Protein AF-A0A8B8BZE9-F1 (afdb_monomer_lite)

pLDDT: mean 84.7, std 13.02, range [27.94, 98.0]

Radius of gyration: 34.21 Å; chains: 1; bounding box: 79×20×106 Å

Foldseek 3Di:
DDPPPPQDWDKDKDAADPQWAFPVRHRMDIATARPVPRHGPDDDDGGDIAGQAVVAAPPPFGDPHRLAGDDDFQFDDRRSPHGQQLADFADAADQWGWDWDDDPPFTKIKIAGHPQWAFPVRHRIDMWTAGRVNNAIDPGRHDGHTAGAAVVAAPDPWDPPDHQATDEDPPFDDSRSPHD

Sequence (180 aa):
MYQSKVVTKSRCTAHCNSGYEFDNGDSTIQKDCDPMTGQYFDGPAFPKCIPKSSPACQNGETCVAPNVCSCVHGRSGTRCESPSGACKPLAALTNGQVSCGDTYIFYRCTAHCNSGYEFDNGESTIQKDCDPMTGQFFYGPAFPKCIPTCSPACQNGGKCVALNVCSCAPGWSGNHCESH

Organism: Crassostrea virginica (NCBI:txid6565)

Secondary structure (DSSP, 8-state):
---------EEEEEEPPTTEE-TTS-SEEEEEE-TTT--BSSSSSPPPPEE--SSPPGGGPPEEETTEE-PPTTEESTTS-EE--SSPPPPPPTTEEEEEEE-SSSEEEEEEEPTTEE-TTS-SEEEEEE-TTT-PBTT-SSPPPPEE--SSPPPTT-EEEETTEEEPPTT-BSTTS-B-

InterPro domains:
  IPR000742 EGF-like domain [PS00022] (69-80)
  IPR000742 EGF-like domain [PS00022] (166-177)
  IPR000742 EGF-like domain [PS01186] (166-177)
  IPR000742 EGF-like domain [PS50026] (45-81)
  IPR000742 EGF-like domain [PS50026] (147-178)
  IPR000742 EGF-like domain [SM00181] (48-81)
  IPR000742 EGF-like domain [SM00181] (149-178)
  IPR050969 Developmental Signaling Modulators [PTHR14949] (111-179)
  IPR057138 Platelet endothelial aggregation receptor 1-like, EGF domain [PF23301] (145-179)

Structure (mmCIF, N/CA/C/O backbone):
data_AF-A0A8B8BZE9-F1
#
_entry.id   AF-A0A8B8BZE9-F1
#
loop_
_atom_site.group_PDB
_atom_site.id
_atom_site.type_symbol
_atom_site.label_atom_id
_atom_site.label_alt_id
_atom_site.label_comp_id
_atom_site.label_asym_id
_atom_site.label_entity_id
_atom_site.label_seq_id
_atom_site.pdbx_PDB_ins_code
_atom_site.Cartn_x
_atom_site.Cartn_y
_atom_site.Cartn_z
_atom_site.occupancy
_atom_site.B_iso_or_equiv
_atom_site.auth_seq_id
_atom_site.auth_comp_id
_atom_site.auth_asym_id
_atom_site.auth_atom_id
_atom_site.pdbx_PDB_model_num
ATOM 1 N N . MET A 1 1 ? 53.946 8.970 -60.133 1.00 34.44 1 MET A N 1
ATOM 2 C CA . MET A 1 1 ? 52.524 9.373 -60.092 1.00 34.44 1 MET A CA 1
ATOM 3 C C . MET A 1 1 ? 51.840 8.552 -59.012 1.00 34.44 1 MET A C 1
ATOM 5 O O . MET A 1 1 ? 51.960 7.336 -59.030 1.00 34.44 1 MET A O 1
ATOM 9 N N . TYR A 1 2 ? 51.255 9.220 -58.020 1.00 27.94 2 TYR A N 1
ATOM 10 C CA . TYR A 1 2 ? 50.646 8.618 -56.832 1.00 27.94 2 TYR A CA 1
ATOM 11 C C . TYR A 1 2 ? 49.310 7.972 -57.238 1.00 27.94 2 TYR A C 1
ATOM 13 O O . TYR A 1 2 ? 48.421 8.679 -57.706 1.00 27.94 2 TYR A O 1
ATOM 21 N N . GLN A 1 3 ? 49.161 6.648 -57.123 1.00 39.62 3 GLN A N 1
ATOM 22 C CA . GLN A 1 3 ? 47.850 6.013 -57.288 1.00 39.62 3 GLN A CA 1
ATOM 23 C C . GLN A 1 3 ? 47.080 6.158 -55.974 1.00 39.62 3 GLN A C 1
ATOM 25 O O . GLN A 1 3 ? 47.300 5.417 -55.019 1.00 39.62 3 GLN A O 1
ATOM 30 N N . SER A 1 4 ? 46.187 7.142 -55.912 1.00 39.56 4 SER A N 1
ATOM 31 C CA . SER A 1 4 ? 45.183 7.230 -54.858 1.00 39.56 4 SER A CA 1
ATOM 32 C C . SER A 1 4 ? 44.244 6.026 -54.975 1.00 39.56 4 SER A C 1
ATOM 34 O O . SER A 1 4 ? 43.448 5.953 -55.911 1.00 39.56 4 SER A O 1
ATOM 36 N N . LYS A 1 5 ? 44.330 5.071 -54.039 1.00 46.00 5 LYS A N 1
ATOM 37 C CA . LYS A 1 5 ? 43.275 4.070 -53.831 1.00 46.00 5 LYS A CA 1
ATOM 38 C C . LYS A 1 5 ? 41.992 4.840 -53.513 1.00 46.00 5 LYS A C 1
ATOM 40 O O . LYS A 1 5 ? 41.856 5.390 -52.423 1.00 46.00 5 LYS A O 1
ATOM 45 N N . VAL A 1 6 ? 41.074 4.919 -54.472 1.00 54.50 6 VAL A N 1
ATOM 46 C CA . VAL A 1 6 ? 39.706 5.360 -54.203 1.00 54.50 6 VAL A CA 1
ATOM 47 C C . VAL A 1 6 ? 39.105 4.286 -53.305 1.00 54.50 6 VAL A C 1
ATOM 49 O O . VAL A 1 6 ? 38.818 3.184 -53.763 1.00 54.50 6 VAL A O 1
ATOM 52 N N . VAL A 1 7 ? 38.998 4.558 -52.006 1.00 60.91 7 VAL A N 1
ATOM 53 C CA . VAL A 1 7 ? 38.270 3.673 -51.096 1.00 60.91 7 VAL A CA 1
ATOM 54 C C . VAL A 1 7 ? 36.793 3.838 -51.439 1.00 60.91 7 VAL A C 1
ATOM 56 O O . VAL A 1 7 ? 36.165 4.821 -51.053 1.00 60.91 7 VAL A O 1
ATOM 59 N N . THR A 1 8 ? 36.241 2.921 -52.232 1.00 66.81 8 THR A N 1
ATOM 60 C CA . THR A 1 8 ? 34.798 2.855 -52.487 1.00 66.81 8 THR A CA 1
ATOM 61 C C . THR A 1 8 ? 34.101 2.478 -51.187 1.00 66.81 8 THR A C 1
ATOM 63 O O . THR A 1 8 ? 34.141 1.321 -50.781 1.00 66.81 8 THR A O 1
ATOM 66 N N . LYS A 1 9 ? 33.495 3.455 -50.510 1.00 72.12 9 LYS A N 1
ATOM 67 C CA . LYS A 1 9 ? 32.663 3.227 -49.325 1.00 72.12 9 LYS A CA 1
ATOM 68 C C . LYS A 1 9 ? 31.259 2.792 -49.755 1.00 72.12 9 LYS A C 1
ATOM 70 O O . LYS A 1 9 ? 30.709 3.356 -50.699 1.00 72.12 9 LYS A O 1
ATOM 75 N N . SER A 1 10 ? 30.685 1.802 -49.076 1.00 80.56 10 SER A N 1
ATOM 76 C CA . SER A 1 10 ? 29.266 1.440 -49.198 1.00 80.56 10 SER A CA 1
ATOM 77 C C . SER A 1 10 ? 28.496 1.862 -47.953 1.00 80.56 10 SER A C 1
ATOM 79 O O . SER A 1 10 ? 29.087 2.098 -46.903 1.00 80.56 10 SER A O 1
ATOM 81 N N . ARG A 1 11 ? 27.169 1.974 -48.067 1.00 84.00 11 ARG A N 1
ATOM 82 C CA . ARG A 1 11 ? 26.302 2.382 -46.957 1.00 84.00 11 ARG A CA 1
ATOM 83 C C . ARG A 1 11 ? 25.620 1.170 -46.341 1.00 84.00 11 ARG A C 1
ATOM 85 O O . ARG A 1 11 ? 24.693 0.611 -46.924 1.00 84.00 11 ARG A O 1
ATOM 92 N N . CYS A 1 12 ? 26.067 0.793 -45.154 1.00 81.31 12 CYS A N 1
ATOM 93 C CA . CYS A 1 12 ? 25.440 -0.244 -44.353 1.00 81.31 12 CYS A CA 1
ATOM 94 C C . CYS A 1 12 ? 24.324 0.369 -43.509 1.00 81.31 12 CYS A C 1
ATOM 96 O O . CYS A 1 12 ? 24.521 1.397 -42.860 1.00 81.31 12 CYS A O 1
ATOM 98 N N . THR A 1 13 ? 23.157 -0.270 -43.511 1.00 84.94 13 THR A N 1
ATOM 99 C CA . THR A 1 13 ? 21.992 0.172 -42.740 1.00 84.94 13 THR A CA 1
ATOM 100 C C . THR A 1 13 ? 21.632 -0.894 -41.716 1.00 84.94 13 THR A C 1
ATOM 102 O O . THR A 1 13 ? 21.442 -2.053 -42.076 1.00 84.94 13 THR A O 1
ATOM 105 N N . ALA A 1 14 ? 21.536 -0.503 -40.451 1.00 87.31 14 ALA A N 1
ATOM 106 C CA . ALA A 1 14 ? 21.000 -1.337 -39.388 1.00 87.31 14 ALA A CA 1
ATOM 107 C C . ALA A 1 14 ? 19.563 -0.912 -39.091 1.00 87.31 14 ALA A C 1
ATOM 109 O O . ALA A 1 14 ? 19.291 0.280 -38.960 1.00 87.31 14 ALA A O 1
ATOM 110 N N . HIS A 1 15 ? 18.668 -1.889 -38.960 1.00 92.69 15 HIS A N 1
ATOM 111 C CA . HIS A 1 15 ? 17.258 -1.677 -38.650 1.00 92.69 15 HIS A CA 1
ATOM 112 C C . HIS A 1 15 ? 16.893 -2.421 -37.370 1.00 92.69 15 HIS A C 1
ATOM 114 O O . HIS A 1 15 ? 17.197 -3.608 -37.233 1.00 92.69 15 HIS A O 1
ATOM 120 N N . CYS A 1 16 ? 16.211 -1.740 -36.455 1.00 92.94 16 CYS A N 1
ATOM 121 C CA . CYS A 1 16 ? 15.570 -2.396 -35.328 1.00 92.94 16 CYS A CA 1
ATOM 122 C C . CYS A 1 16 ? 14.227 -2.997 -35.749 1.00 92.94 16 CYS A C 1
ATOM 124 O O . CYS A 1 16 ? 13.504 -2.451 -36.585 1.00 92.94 16 CYS A O 1
ATOM 126 N N . ASN A 1 17 ? 13.882 -4.132 -35.140 1.00 93.81 17 ASN A N 1
ATOM 127 C CA . ASN A 1 17 ? 12.575 -4.752 -35.325 1.00 93.81 17 ASN A CA 1
ATOM 128 C C . ASN A 1 17 ? 11.456 -3.848 -34.784 1.00 93.81 17 ASN A C 1
ATOM 130 O O . ASN A 1 17 ? 11.685 -2.980 -33.939 1.00 93.81 17 ASN A O 1
ATOM 134 N N . SER A 1 18 ? 10.223 -4.084 -35.241 1.00 92.12 18 SER A N 1
ATOM 135 C CA . SER A 1 18 ? 9.050 -3.360 -34.737 1.00 92.12 18 SER A CA 1
ATOM 136 C C . SER A 1 18 ? 8.985 -3.413 -33.206 1.00 92.12 18 SER A C 1
ATOM 138 O O . SER A 1 18 ? 9.139 -4.478 -32.610 1.00 92.12 18 SER A O 1
ATOM 140 N N . GLY A 1 19 ? 8.775 -2.256 -32.573 1.00 90.12 19 GLY A N 1
ATOM 141 C CA . GLY A 1 19 ? 8.766 -2.140 -31.111 1.00 90.12 19 GLY A CA 1
ATOM 142 C C . GLY A 1 19 ? 10.139 -1.953 -30.454 1.00 90.12 19 GLY A C 1
ATOM 143 O O . GLY A 1 19 ? 10.214 -1.918 -29.229 1.00 90.12 19 GLY A O 1
ATOM 144 N N . TYR A 1 20 ? 11.203 -1.786 -31.240 1.00 93.50 20 TYR A N 1
ATOM 145 C CA . TYR A 1 20 ? 12.548 -1.486 -30.755 1.00 93.50 20 TYR A CA 1
ATOM 146 C C . TYR A 1 20 ? 13.130 -0.253 -31.459 1.00 93.50 20 TYR A C 1
ATOM 148 O O . TYR A 1 20 ? 12.693 0.116 -32.554 1.00 93.50 20 TYR A O 1
ATOM 156 N N . GLU A 1 21 ? 14.117 0.370 -30.829 1.00 92.94 21 GLU A N 1
ATOM 157 C CA . GLU A 1 21 ? 14.868 1.522 -31.339 1.00 92.94 21 GLU A CA 1
ATOM 158 C C . GLU A 1 21 ? 16.302 1.511 -30.804 1.00 92.94 21 GLU A C 1
ATOM 160 O O . GLU A 1 21 ? 16.630 0.742 -29.903 1.00 92.94 21 GLU A O 1
ATOM 165 N N . PHE A 1 22 ? 17.177 2.319 -31.383 1.00 91.31 22 PHE A N 1
ATOM 166 C CA . PHE A 1 22 ? 18.507 2.569 -30.846 1.00 91.31 22 PHE A CA 1
ATOM 167 C C . PHE A 1 22 ? 18.436 3.589 -29.699 1.00 91.31 22 PHE A C 1
ATOM 169 O O . PHE A 1 22 ? 17.427 4.258 -29.496 1.00 91.31 22 PHE A O 1
ATOM 176 N N . ASP A 1 23 ? 19.520 3.717 -28.940 1.00 87.81 23 ASP A N 1
ATOM 177 C CA . ASP A 1 23 ? 19.649 4.632 -27.796 1.00 87.81 23 ASP A CA 1
ATOM 178 C C . ASP A 1 23 ? 19.405 6.112 -28.137 1.00 87.81 23 ASP A C 1
ATOM 180 O O . ASP A 1 23 ? 19.012 6.896 -27.275 1.00 87.81 23 ASP A O 1
ATOM 184 N N . ASN A 1 24 ? 19.597 6.488 -29.399 1.00 85.06 24 ASN A N 1
ATOM 185 C CA . ASN A 1 24 ? 19.299 7.814 -29.928 1.00 85.06 24 ASN A CA 1
ATOM 186 C C . ASN A 1 24 ? 17.826 8.011 -30.358 1.00 85.06 24 ASN A C 1
ATOM 188 O O . ASN A 1 24 ? 17.486 9.084 -30.852 1.00 85.06 24 ASN A O 1
ATOM 192 N N . GLY A 1 25 ? 16.967 6.999 -30.193 1.00 85.00 25 GLY A N 1
ATOM 193 C CA . GLY A 1 25 ? 15.551 7.011 -30.580 1.00 85.00 25 GLY A CA 1
ATOM 194 C C . GLY A 1 25 ? 15.276 6.630 -32.040 1.00 85.00 25 GLY A C 1
ATOM 195 O O . GLY A 1 25 ? 14.114 6.534 -32.443 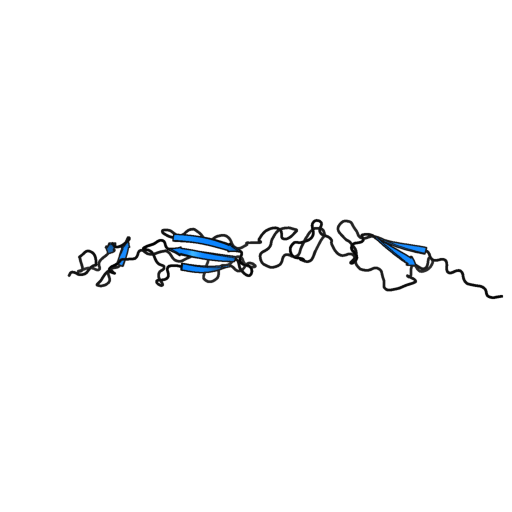1.00 85.00 25 GLY A O 1
ATOM 196 N N . ASP A 1 26 ? 16.306 6.380 -32.853 1.00 90.38 26 ASP A N 1
ATOM 197 C CA . ASP A 1 26 ? 16.113 5.986 -34.247 1.00 90.38 26 ASP A CA 1
ATOM 198 C C . ASP A 1 26 ? 15.743 4.505 -34.363 1.00 90.38 26 ASP A C 1
ATOM 200 O O . ASP A 1 26 ? 16.239 3.642 -33.648 1.00 90.38 26 ASP A O 1
ATOM 204 N N . SER A 1 27 ? 14.917 4.163 -35.350 1.00 89.56 27 SER A N 1
ATOM 205 C CA . SER A 1 27 ? 14.689 2.757 -35.730 1.00 89.56 27 SER A CA 1
ATOM 206 C C . SER A 1 27 ? 15.709 2.248 -36.750 1.00 89.56 27 SER A C 1
ATOM 208 O O . SER A 1 27 ? 15.762 1.052 -37.040 1.00 89.56 27 SER A O 1
ATOM 210 N N . THR A 1 28 ? 16.489 3.159 -37.337 1.00 90.19 28 THR A N 1
ATOM 211 C CA . THR A 1 28 ? 17.417 2.881 -38.429 1.00 90.19 28 THR A CA 1
ATOM 212 C C . THR A 1 28 ? 18.662 3.752 -38.298 1.00 90.19 28 THR A C 1
ATOM 214 O O . THR A 1 28 ? 18.539 4.969 -38.236 1.00 90.19 28 THR A O 1
ATOM 217 N N . ILE A 1 29 ? 19.853 3.149 -38.330 1.00 86.62 29 ILE A N 1
ATOM 218 C CA . ILE A 1 29 ? 21.135 3.875 -38.366 1.00 86.62 29 ILE A CA 1
ATOM 219 C C . ILE A 1 29 ? 21.900 3.462 -39.619 1.00 86.62 29 ILE A C 1
ATOM 221 O O . ILE A 1 29 ? 21.956 2.284 -39.973 1.00 86.62 29 ILE A O 1
ATOM 225 N N . GLN A 1 30 ? 22.518 4.437 -40.284 1.00 88.25 30 GLN A N 1
ATOM 226 C CA . GLN A 1 30 ? 23.365 4.219 -41.455 1.00 88.25 30 GLN A CA 1
ATOM 227 C C . GLN A 1 30 ? 24.818 4.558 -41.140 1.00 88.25 30 GLN A C 1
ATOM 229 O O . GLN A 1 30 ? 25.096 5.570 -40.499 1.00 88.25 30 GLN A O 1
ATOM 234 N N . LYS A 1 31 ? 25.744 3.715 -41.600 1.00 83.38 31 LYS A N 1
ATOM 235 C CA . LYS A 1 31 ? 27.190 3.933 -41.490 1.00 83.38 31 LYS A CA 1
ATOM 236 C C . LYS A 1 31 ? 27.897 3.564 -42.785 1.00 83.38 31 LYS A C 1
ATOM 238 O O . LYS A 1 31 ? 27.445 2.689 -43.526 1.00 83.38 31 LYS A O 1
ATOM 243 N N . ASP A 1 32 ? 29.041 4.196 -43.005 1.00 86.06 32 ASP A N 1
ATOM 244 C CA . ASP A 1 32 ? 29.952 3.808 -44.072 1.00 86.06 32 ASP A CA 1
ATOM 245 C C . ASP A 1 32 ? 30.685 2.515 -43.695 1.00 86.06 32 ASP A C 1
ATOM 247 O O . ASP A 1 32 ? 31.248 2.383 -42.603 1.00 86.06 32 ASP A O 1
ATOM 251 N N . CYS A 1 33 ? 30.700 1.564 -44.620 1.00 80.88 33 CYS A N 1
ATOM 252 C CA . CYS A 1 33 ? 31.320 0.258 -44.454 1.00 80.88 33 CYS A CA 1
ATOM 253 C C . CYS A 1 33 ? 32.068 -0.173 -45.715 1.00 80.88 33 CYS A C 1
ATOM 255 O O . CYS A 1 33 ? 31.751 0.248 -46.835 1.00 80.88 33 CYS A O 1
ATOM 257 N N . ASP A 1 34 ? 33.082 -1.009 -45.515 1.00 81.81 34 ASP A N 1
ATOM 258 C CA . ASP A 1 34 ? 33.869 -1.603 -46.581 1.00 81.81 34 ASP A CA 1
ATOM 259 C C . ASP A 1 34 ? 32.998 -2.594 -47.371 1.00 81.81 34 ASP A C 1
ATOM 261 O O . ASP A 1 34 ? 32.453 -3.531 -46.784 1.00 81.81 34 ASP A O 1
ATOM 265 N N . PRO A 1 35 ? 32.841 -2.412 -48.694 1.00 75.56 35 PRO A N 1
ATOM 266 C CA . PRO A 1 35 ? 31.999 -3.276 -49.518 1.00 75.56 35 PRO A CA 1
ATOM 267 C C . PRO A 1 35 ? 32.491 -4.722 -49.623 1.00 75.56 35 PRO A C 1
ATOM 269 O O . PRO A 1 35 ? 31.695 -5.597 -49.952 1.00 75.56 35 PRO A O 1
ATOM 272 N N . MET A 1 36 ? 33.781 -4.986 -49.398 1.00 78.00 36 MET A N 1
ATOM 273 C CA . MET A 1 36 ? 34.367 -6.323 -49.511 1.00 78.00 36 MET A CA 1
ATOM 274 C C . MET A 1 36 ? 34.333 -7.085 -48.188 1.00 78.00 36 MET A C 1
ATOM 276 O O . MET A 1 36 ? 34.150 -8.300 -48.196 1.00 78.00 36 MET A O 1
ATOM 280 N N . THR A 1 37 ? 34.516 -6.401 -47.057 1.00 77.94 37 THR A N 1
ATOM 281 C CA . THR A 1 37 ? 34.601 -7.057 -45.737 1.00 77.94 37 THR A CA 1
ATOM 282 C C . THR A 1 37 ? 33.369 -6.838 -44.860 1.00 77.94 37 THR A C 1
ATOM 284 O O . THR A 1 37 ? 33.206 -7.533 -43.859 1.00 77.94 37 THR A O 1
ATOM 287 N N . GLY A 1 38 ? 32.513 -5.867 -45.194 1.00 71.00 38 GLY A N 1
ATOM 288 C CA . GLY A 1 38 ? 31.391 -5.434 -44.357 1.00 71.00 38 GLY A CA 1
ATOM 289 C C . GLY A 1 38 ? 31.818 -4.716 -43.072 1.00 71.00 38 GLY A C 1
ATOM 290 O O . GLY A 1 38 ? 30.972 -4.419 -42.229 1.00 71.00 38 GLY A O 1
ATOM 291 N N . GLN A 1 39 ? 33.116 -4.442 -42.893 1.00 75.31 39 GLN A N 1
ATOM 292 C CA . GLN A 1 39 ? 33.640 -3.767 -41.707 1.00 75.31 39 GLN A CA 1
ATOM 293 C C . GLN A 1 39 ? 33.436 -2.253 -41.799 1.00 75.31 39 GLN A C 1
ATOM 295 O O . GLN A 1 39 ? 33.627 -1.646 -42.848 1.00 75.31 39 GLN A O 1
ATOM 300 N N . TYR A 1 40 ? 33.047 -1.630 -40.689 1.00 76.56 40 TYR A N 1
ATOM 301 C CA . TYR A 1 40 ? 32.795 -0.189 -40.625 1.00 76.56 40 TYR A CA 1
ATOM 302 C C . TYR A 1 40 ? 34.100 0.605 -40.638 1.00 76.56 40 TYR A C 1
ATOM 304 O O . TYR A 1 40 ? 35.081 0.197 -40.017 1.00 76.56 40 TYR A O 1
ATOM 312 N N . PHE A 1 41 ? 34.098 1.746 -41.329 1.00 68.94 41 PHE A N 1
ATOM 313 C CA . PHE A 1 41 ? 35.293 2.585 -41.448 1.00 68.94 41 PHE A CA 1
ATOM 314 C C . PHE A 1 41 ? 35.523 3.507 -40.243 1.00 68.94 41 PHE A C 1
ATOM 316 O O . PHE A 1 41 ? 36.671 3.834 -39.965 1.00 68.94 41 PHE A O 1
ATOM 323 N N . ASP A 1 42 ? 34.462 3.901 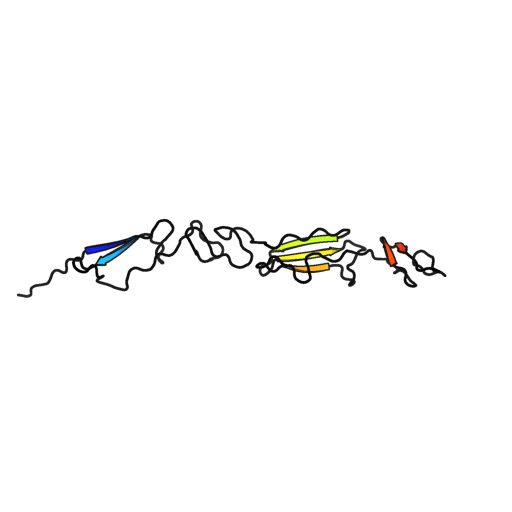-39.529 1.00 67.62 42 ASP A N 1
ATOM 324 C CA . ASP A 1 42 ? 34.530 4.836 -38.401 1.00 67.62 42 ASP A CA 1
ATOM 325 C C . ASP A 1 42 ? 33.689 4.365 -37.199 1.00 67.62 42 ASP A C 1
ATOM 327 O O . ASP A 1 42 ? 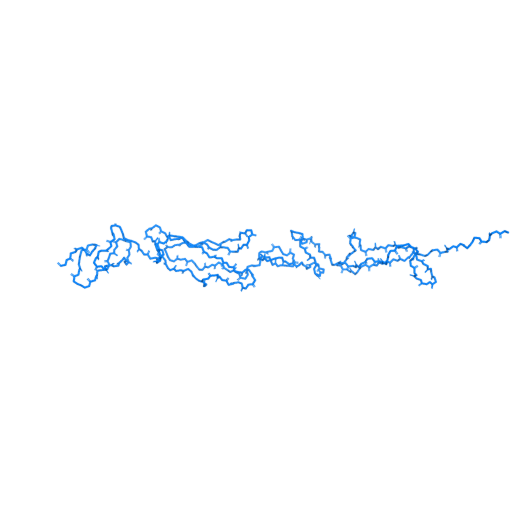32.484 4.110 -37.305 1.00 67.62 42 ASP A O 1
ATOM 331 N N . GLY A 1 43 ? 34.329 4.323 -36.026 1.00 65.12 43 GLY A N 1
ATOM 332 C CA . GLY A 1 43 ? 33.675 4.175 -34.723 1.00 65.12 43 GLY A CA 1
ATOM 333 C C . GLY A 1 43 ? 33.289 2.745 -34.302 1.00 65.12 43 GLY A C 1
ATOM 334 O O . GLY A 1 43 ? 33.618 1.766 -34.972 1.00 65.12 43 GLY A O 1
ATOM 335 N N . PRO A 1 44 ? 32.609 2.602 -33.146 1.00 71.19 44 PRO A N 1
ATOM 336 C CA . PRO A 1 44 ? 32.182 1.305 -32.622 1.00 71.19 44 PRO A CA 1
ATOM 337 C C . PRO A 1 44 ? 31.106 0.655 -33.508 1.00 71.19 44 PRO A C 1
ATOM 339 O O . PRO A 1 44 ? 30.468 1.317 -34.334 1.00 71.19 44 PRO A O 1
ATOM 342 N N . ALA A 1 45 ? 30.871 -0.647 -33.306 1.00 75.12 45 ALA A N 1
ATOM 343 C CA . ALA A 1 45 ? 29.773 -1.384 -33.940 1.00 75.12 45 ALA A CA 1
ATOM 344 C C . ALA A 1 45 ? 28.410 -0.681 -33.741 1.00 75.12 45 ALA A C 1
ATOM 346 O O . ALA A 1 45 ? 28.276 0.214 -32.902 1.00 75.12 45 ALA A O 1
ATOM 347 N N . PHE A 1 46 ? 27.392 -1.051 -34.527 1.00 76.69 46 PHE A N 1
ATOM 348 C CA . PHE A 1 46 ? 26.044 -0.513 -34.317 1.00 76.69 46 PHE A CA 1
ATOM 349 C C . PHE A 1 46 ? 25.589 -0.738 -32.860 1.00 76.69 46 PHE A C 1
ATOM 351 O O . PHE A 1 46 ? 25.807 -1.833 -32.328 1.00 76.69 46 PHE A O 1
ATOM 358 N N . PRO A 1 47 ? 24.989 0.279 -32.209 1.00 85.06 47 PRO A N 1
ATOM 359 C CA . PRO A 1 47 ? 24.446 0.128 -30.867 1.00 85.06 47 PRO A CA 1
ATOM 360 C C . PRO A 1 47 ? 23.345 -0.937 -30.849 1.00 85.06 47 PRO A C 1
ATOM 362 O O . PRO A 1 47 ? 22.793 -1.318 -31.881 1.00 85.06 47 PRO A O 1
ATOM 365 N N . LYS A 1 48 ? 23.043 -1.467 -29.664 1.00 89.56 48 LYS A N 1
ATOM 366 C CA . LYS A 1 48 ? 21.992 -2.478 -29.523 1.00 89.56 48 LYS A CA 1
ATOM 367 C C . LYS A 1 48 ? 20.618 -1.823 -29.642 1.00 89.56 48 LYS A C 1
ATOM 369 O O . LYS A 1 48 ? 20.416 -0.723 -29.142 1.00 89.56 48 LYS A O 1
ATOM 374 N N . CYS A 1 49 ? 19.674 -2.544 -30.237 1.00 92.88 49 CYS A N 1
ATOM 375 C CA . CYS A 1 49 ? 18.268 -2.169 -30.183 1.00 92.88 49 CYS A CA 1
ATOM 376 C C . CYS A 1 49 ? 17.725 -2.390 -28.764 1.00 92.88 49 CYS A C 1
ATOM 378 O O . CYS A 1 49 ? 17.863 -3.483 -28.207 1.00 92.88 49 CYS A O 1
ATOM 380 N N . ILE A 1 50 ? 17.088 -1.369 -28.204 1.00 91.94 50 ILE A N 1
ATOM 381 C CA . ILE A 1 50 ? 16.374 -1.392 -26.930 1.00 91.94 50 ILE A CA 1
ATOM 382 C C . ILE A 1 50 ? 14.859 -1.387 -27.180 1.00 91.94 50 ILE A C 1
ATOM 384 O O . ILE A 1 50 ? 14.402 -0.865 -28.200 1.00 91.94 50 ILE A O 1
ATOM 388 N N . PRO A 1 51 ? 14.059 -2.029 -26.315 1.00 92.88 51 PRO A N 1
ATOM 389 C CA . PRO A 1 51 ? 12.607 -2.015 -26.448 1.00 92.88 51 PRO A CA 1
ATOM 390 C C . PRO A 1 51 ? 12.060 -0.603 -26.235 1.00 92.88 51 PRO A C 1
ATOM 392 O O . PRO A 1 51 ? 12.498 0.102 -25.327 1.00 92.88 51 PRO A O 1
ATOM 395 N N . LYS A 1 52 ? 11.063 -0.223 -27.036 1.00 91.00 52 LYS A N 1
ATOM 396 C CA . LYS A 1 52 ? 10.371 1.063 -26.915 1.00 91.00 52 LYS A CA 1
ATOM 397 C C . LYS A 1 52 ? 8.949 0.879 -26.408 1.00 91.00 52 LYS A C 1
ATOM 399 O O . LYS A 1 52 ? 8.278 -0.102 -26.741 1.00 91.00 52 LYS A O 1
ATOM 404 N N . SER A 1 53 ? 8.466 1.860 -25.656 1.00 88.12 53 SER A N 1
ATOM 405 C CA . SER A 1 53 ? 7.065 1.953 -25.250 1.00 88.12 53 SER A CA 1
ATOM 406 C C . SER A 1 53 ? 6.466 3.241 -25.790 1.00 88.12 53 SER A C 1
ATOM 408 O O . SER A 1 53 ? 7.008 4.324 -25.572 1.00 88.12 53 SER A O 1
ATOM 410 N N . SER A 1 54 ? 5.338 3.132 -26.492 1.00 86.81 54 SER A N 1
ATOM 411 C CA . SER A 1 54 ? 4.572 4.286 -26.957 1.00 86.81 54 SER A CA 1
ATOM 412 C C . SER A 1 54 ? 3.116 4.139 -26.521 1.00 86.81 54 SER A C 1
ATOM 414 O O . SER A 1 54 ? 2.406 3.290 -27.065 1.00 86.81 54 SER A O 1
ATOM 416 N N . PRO A 1 55 ? 2.636 4.944 -25.552 1.00 87.31 55 PRO A N 1
ATOM 417 C CA . PRO A 1 55 ? 3.337 5.986 -24.777 1.00 87.31 55 PRO A CA 1
ATOM 418 C C . PRO A 1 55 ? 4.479 5.477 -23.882 1.00 87.31 55 PRO A C 1
ATOM 420 O O . PRO A 1 55 ? 4.496 4.303 -23.511 1.00 87.31 55 PRO A O 1
ATOM 423 N N . ALA A 1 56 ? 5.404 6.371 -23.513 1.00 86.44 56 ALA A N 1
ATOM 424 C CA . ALA A 1 56 ? 6.527 6.054 -22.628 1.00 86.44 56 ALA A CA 1
ATOM 425 C C . ALA A 1 56 ? 6.056 5.508 -21.266 1.00 86.44 56 ALA A C 1
ATOM 427 O O . ALA A 1 56 ? 4.961 5.838 -20.801 1.00 86.44 56 ALA A O 1
ATOM 428 N N . CYS A 1 57 ? 6.898 4.689 -20.629 1.00 84.88 57 CYS A N 1
ATOM 429 C CA . CYS A 1 57 ? 6.655 4.201 -19.274 1.00 84.88 57 CYS A CA 1
ATOM 430 C C . CYS A 1 57 ? 6.485 5.371 -18.301 1.00 84.88 57 CYS A C 1
ATOM 432 O O . CYS A 1 57 ? 7.188 6.383 -18.395 1.00 84.88 57 CYS A O 1
ATOM 434 N N . GLN A 1 58 ? 5.555 5.245 -17.356 1.00 84.12 58 GLN A N 1
ATOM 435 C CA . GLN A 1 58 ? 5.349 6.302 -16.374 1.00 84.12 58 GLN A CA 1
ATOM 436 C C . GLN A 1 58 ? 6.572 6.451 -15.460 1.00 84.12 58 GLN A C 1
ATOM 438 O O . GLN A 1 58 ? 7.242 5.480 -15.126 1.00 84.12 58 GLN A O 1
ATOM 443 N N . ASN A 1 59 ? 6.846 7.685 -15.025 1.00 71.19 59 ASN A N 1
ATOM 444 C CA . ASN A 1 59 ? 7.890 8.006 -14.041 1.00 71.19 59 ASN A CA 1
ATOM 445 C C . ASN A 1 59 ? 9.317 7.561 -14.424 1.00 71.19 59 ASN A C 1
ATOM 447 O O . ASN A 1 59 ? 10.164 7.409 -13.549 1.00 71.19 59 ASN A O 1
ATOM 451 N N . GLY A 1 60 ? 9.593 7.387 -15.722 1.00 72.75 60 GLY A N 1
ATOM 452 C CA . GLY A 1 60 ? 10.936 7.070 -16.221 1.00 72.75 60 GLY A CA 1
ATOM 453 C C . GLY A 1 60 ? 11.361 5.612 -16.028 1.00 72.75 60 GLY A C 1
ATOM 454 O O . GLY A 1 60 ? 12.555 5.328 -16.010 1.00 72.75 60 GLY A O 1
ATOM 455 N N . GLU A 1 61 ? 10.409 4.693 -15.862 1.00 84.00 61 GLU A N 1
ATOM 456 C CA . GLU A 1 61 ? 10.687 3.259 -15.735 1.00 84.00 61 GLU A CA 1
ATOM 457 C C . GLU A 1 61 ? 11.231 2.631 -17.032 1.00 84.00 61 GLU A C 1
ATOM 459 O O . GLU A 1 61 ? 10.993 3.105 -18.145 1.00 84.00 61 GLU A O 1
ATOM 464 N N . THR A 1 62 ? 11.963 1.525 -16.886 1.00 86.69 62 THR A N 1
ATOM 465 C CA . THR A 1 62 ? 12.669 0.875 -17.998 1.00 86.69 62 THR A CA 1
ATOM 466 C C . THR A 1 62 ? 11.751 -0.050 -18.794 1.00 86.69 62 THR A C 1
ATOM 468 O O . THR A 1 62 ? 11.050 -0.887 -18.224 1.00 86.69 62 THR A O 1
ATOM 471 N N . CYS A 1 63 ? 11.810 0.029 -20.125 1.00 90.06 63 CYS A N 1
ATOM 472 C CA . CYS A 1 63 ? 11.171 -0.948 -21.006 1.00 90.06 63 CYS A CA 1
ATOM 473 C C . CYS A 1 63 ? 11.920 -2.289 -20.942 1.00 90.06 63 CYS A C 1
ATOM 475 O O . CYS A 1 63 ? 13.129 -2.341 -21.161 1.00 90.06 63 CYS A O 1
ATOM 477 N N . VAL A 1 64 ? 11.204 -3.383 -20.684 1.00 90.94 64 VAL A N 1
ATOM 478 C CA . VAL A 1 64 ? 11.761 -4.752 -20.705 1.00 90.94 64 VAL A CA 1
ATOM 479 C C . VAL A 1 64 ? 11.364 -5.517 -21.962 1.00 90.94 64 VAL A C 1
ATOM 481 O O . VAL A 1 64 ? 12.074 -6.428 -22.385 1.00 90.94 64 VAL A O 1
ATOM 484 N N . ALA A 1 65 ? 10.264 -5.112 -22.595 1.00 89.56 65 ALA A N 1
ATOM 485 C CA . ALA A 1 65 ? 9.839 -5.566 -23.913 1.00 89.56 65 ALA A CA 1
ATOM 486 C C . ALA A 1 65 ? 9.049 -4.440 -24.615 1.00 89.56 65 ALA A C 1
ATOM 488 O O . ALA A 1 65 ? 8.718 -3.438 -23.972 1.00 89.56 65 ALA A O 1
ATOM 489 N N . PRO A 1 66 ? 8.752 -4.551 -25.922 1.00 90.75 66 PRO A N 1
ATOM 490 C CA . PRO A 1 66 ? 7.956 -3.553 -26.628 1.00 90.75 66 PRO A CA 1
ATOM 491 C C . PRO A 1 66 ? 6.621 -3.277 -25.932 1.00 90.75 66 PRO A C 1
ATOM 493 O O . PRO A 1 66 ? 5.828 -4.196 -25.736 1.00 90.75 66 PRO A O 1
ATOM 496 N N . ASN A 1 67 ? 6.373 -2.015 -25.575 1.00 89.19 67 ASN A N 1
ATOM 497 C CA . ASN A 1 67 ? 5.211 -1.571 -24.789 1.00 89.19 67 ASN A CA 1
ATOM 498 C C . ASN A 1 67 ? 5.030 -2.269 -23.424 1.00 89.19 67 ASN A C 1
ATOM 500 O O . ASN A 1 67 ? 3.924 -2.259 -22.886 1.00 89.19 67 ASN A O 1
ATOM 504 N N . VAL A 1 68 ? 6.086 -2.874 -22.867 1.00 88.62 68 VAL A N 1
ATOM 505 C CA . VAL A 1 68 ? 6.073 -3.507 -21.542 1.00 88.62 68 VAL A CA 1
ATOM 506 C C . VAL A 1 68 ? 7.158 -2.891 -20.668 1.00 88.62 68 VAL A C 1
ATOM 508 O O . VAL A 1 68 ? 8.356 -3.027 -20.934 1.00 88.62 68 VAL A O 1
ATOM 511 N N . CYS A 1 69 ? 6.722 -2.239 -19.601 1.00 88.75 69 CYS A N 1
ATOM 512 C CA . CYS A 1 69 ? 7.561 -1.548 -18.634 1.00 88.75 69 CYS A CA 1
ATOM 513 C C . CYS A 1 69 ? 7.844 -2.427 -17.410 1.00 88.75 69 CYS A C 1
ATOM 515 O O . CYS A 1 69 ? 7.001 -3.214 -16.978 1.00 88.75 69 CYS A O 1
ATOM 517 N N . SER A 1 70 ? 9.036 -2.283 -16.837 1.00 86.25 70 SER A N 1
ATOM 518 C CA . SER A 1 70 ? 9.361 -2.831 -15.522 1.00 86.25 70 SER A CA 1
ATOM 519 C C . SER A 1 70 ? 8.858 -1.879 -14.445 1.00 86.25 70 SER A C 1
ATOM 521 O O . SER A 1 70 ? 9.528 -0.897 -14.129 1.00 86.25 70 SER A O 1
ATOM 523 N N . CYS A 1 71 ? 7.705 -2.193 -13.865 1.00 78.88 71 CYS A N 1
ATOM 524 C CA . CYS A 1 71 ? 7.110 -1.373 -12.817 1.00 78.88 71 CYS A CA 1
ATOM 525 C C . CYS A 1 71 ? 7.925 -1.432 -11.525 1.00 78.88 71 CYS A C 1
ATOM 527 O O . CYS A 1 71 ? 8.276 -2.522 -11.061 1.00 78.88 71 CYS A O 1
ATOM 529 N N . VAL A 1 72 ? 8.183 -0.278 -10.906 1.00 72.25 72 VAL A N 1
ATOM 530 C CA . VAL A 1 72 ? 8.665 -0.253 -9.517 1.00 72.25 72 VAL A CA 1
ATOM 531 C C . VAL A 1 72 ? 7.522 -0.612 -8.557 1.00 72.25 72 VAL A C 1
ATOM 533 O O . VAL A 1 72 ? 6.347 -0.608 -8.934 1.00 72.25 72 VAL A O 1
ATOM 536 N N . HIS A 1 73 ? 7.862 -0.957 -7.312 1.00 68.62 73 HIS A N 1
ATOM 537 C CA . HIS A 1 73 ? 6.903 -1.422 -6.305 1.00 68.62 73 HIS A CA 1
ATOM 538 C C . HIS A 1 73 ? 5.647 -0.543 -6.228 1.00 68.62 73 HIS A C 1
ATOM 540 O O . HIS A 1 73 ? 5.740 0.681 -6.144 1.00 68.62 73 HIS A O 1
ATOM 546 N N . GLY A 1 74 ? 4.476 -1.185 -6.236 1.00 61.28 74 GLY A N 1
ATOM 547 C CA . GLY A 1 74 ? 3.186 -0.508 -6.136 1.00 61.28 74 GLY A CA 1
ATOM 548 C C . GLY A 1 74 ? 2.597 -0.025 -7.463 1.00 61.28 74 GLY A C 1
ATOM 549 O O . GLY A 1 74 ? 1.554 0.618 -7.425 1.00 61.28 74 GLY A O 1
ATOM 550 N N . ARG A 1 75 ? 3.175 -0.347 -8.637 1.00 72.88 75 ARG A N 1
ATOM 551 C CA . ARG A 1 75 ? 2.511 -0.179 -9.953 1.00 72.88 75 ARG A CA 1
ATOM 552 C C . ARG A 1 75 ? 2.305 -1.463 -10.771 1.00 72.88 75 ARG A C 1
ATOM 554 O O . ARG A 1 75 ? 3.091 -2.405 -10.697 1.00 72.88 75 ARG A O 1
ATOM 561 N N . SER A 1 76 ? 1.206 -1.510 -11.521 1.00 72.19 76 SER A N 1
ATOM 562 C CA . SER A 1 76 ? 0.741 -2.582 -12.406 1.00 72.19 76 SER A CA 1
ATOM 563 C C . SER A 1 76 ? 0.327 -2.027 -13.761 1.00 72.19 76 SER A C 1
ATOM 565 O O . SER A 1 76 ? 0.082 -0.831 -13.920 1.00 72.19 76 SER A O 1
ATOM 567 N N . GLY A 1 77 ? 0.135 -2.940 -14.706 1.00 74.19 77 GLY A N 1
ATOM 568 C CA . GLY A 1 77 ? -0.203 -2.630 -16.087 1.00 74.19 77 GLY A CA 1
ATOM 569 C C . GLY A 1 77 ? 1.028 -2.665 -16.982 1.00 74.19 77 GLY A C 1
ATOM 570 O O . GLY A 1 77 ? 2.165 -2.639 -16.517 1.00 74.19 77 GLY A O 1
ATOM 571 N N . THR A 1 78 ? 0.803 -2.753 -18.290 1.00 78.19 78 THR A N 1
ATOM 572 C CA . THR A 1 78 ? 1.875 -2.851 -19.292 1.00 78.19 78 THR A CA 1
ATOM 573 C C . THR A 1 78 ? 2.764 -1.612 -19.327 1.00 78.19 78 THR A C 1
ATOM 575 O O . THR A 1 78 ? 3.908 -1.692 -19.759 1.00 78.19 78 THR A O 1
ATOM 578 N N . ARG A 1 79 ? 2.260 -0.471 -18.849 1.00 82.25 79 ARG A N 1
ATOM 579 C CA . ARG A 1 79 ? 2.991 0.797 -18.751 1.00 82.25 79 ARG A CA 1
ATOM 580 C C . ARG A 1 79 ? 3.000 1.353 -17.333 1.00 82.25 79 ARG A C 1
ATOM 582 O O . ARG A 1 79 ? 3.247 2.546 -17.148 1.00 82.25 79 ARG A O 1
ATOM 589 N N . CYS A 1 80 ? 2.704 0.495 -16.357 1.00 76.06 80 CYS A N 1
ATOM 590 C CA . CYS A 1 80 ? 2.684 0.842 -14.943 1.00 76.06 80 CYS A CA 1
ATOM 591 C C . CYS A 1 80 ? 1.707 1.994 -14.657 1.00 76.06 80 CYS A C 1
ATOM 593 O O . CYS A 1 80 ? 1.924 2.836 -13.792 1.00 76.06 80 CYS A O 1
ATOM 595 N N . GLU A 1 81 ? 0.620 2.037 -15.430 1.00 77.00 81 GLU A N 1
ATOM 596 C CA . GLU A 1 81 ? -0.398 3.084 -15.370 1.00 77.00 81 GLU A CA 1
ATOM 597 C C . GLU A 1 81 ? -1.365 2.929 -14.193 1.00 77.00 81 GLU A C 1
ATOM 599 O O . GLU A 1 81 ? -2.127 3.848 -13.901 1.00 77.00 81 GLU A O 1
ATOM 604 N N . SER A 1 82 ? -1.361 1.765 -13.545 1.00 68.69 82 SER A N 1
ATOM 605 C CA . SER A 1 82 ? -2.228 1.443 -12.413 1.00 68.69 82 SER A CA 1
ATOM 606 C C . SER A 1 82 ? -1.392 1.226 -11.157 1.00 68.69 82 SER A C 1
ATOM 608 O O . SER A 1 82 ? -0.274 0.734 -11.261 1.00 68.69 82 SER A O 1
ATOM 610 N N . PRO A 1 83 ? -1.907 1.497 -9.954 1.00 64.06 83 PRO A N 1
ATOM 611 C CA . PRO A 1 83 ? -1.314 0.964 -8.734 1.00 64.06 83 PRO A CA 1
ATOM 612 C C . PRO A 1 83 ? -1.388 -0.577 -8.743 1.00 64.06 83 PRO A C 1
ATOM 614 O O . PRO A 1 83 ? -2.468 -1.140 -8.934 1.00 64.06 83 PRO A O 1
ATOM 617 N N . SER A 1 84 ? -0.271 -1.297 -8.572 1.00 61.34 84 SER A N 1
ATOM 618 C CA . SER A 1 84 ? -0.298 -2.752 -8.321 1.00 61.34 84 SER A CA 1
ATOM 619 C C . SER A 1 84 ? -0.587 -3.000 -6.856 1.00 61.34 84 SER A C 1
ATOM 621 O O . SER A 1 84 ? 0.291 -3.292 -6.053 1.00 61.34 84 SER A O 1
ATOM 623 N N . GLY A 1 85 ? -1.854 -2.903 -6.484 1.00 61.41 85 GLY A N 1
ATOM 624 C CA . GLY A 1 85 ? -2.286 -3.383 -5.184 1.00 61.41 85 GLY A CA 1
ATOM 625 C C . GLY A 1 85 ? -2.558 -4.883 -5.228 1.00 61.41 85 GLY A C 1
ATOM 626 O O . GLY A 1 85 ? -3.699 -5.281 -5.440 1.00 61.41 85 GLY A O 1
ATOM 627 N N . ALA A 1 86 ? -1.566 -5.737 -4.944 1.00 65.56 86 ALA A N 1
ATOM 628 C CA . ALA A 1 86 ? -1.890 -7.011 -4.280 1.00 65.56 86 ALA A CA 1
ATOM 629 C C . ALA A 1 86 ? -2.640 -6.731 -2.953 1.00 65.56 86 ALA A C 1
ATOM 631 O O . ALA A 1 86 ? -3.495 -7.503 -2.517 1.00 65.56 86 ALA A O 1
ATOM 632 N N . CYS A 1 87 ? -2.368 -5.562 -2.368 1.00 77.12 87 CYS A N 1
ATOM 633 C CA . CYS A 1 87 ? -3.093 -4.948 -1.271 1.00 77.12 87 CYS A CA 1
ATOM 634 C C . CYS A 1 87 ? -4.508 -4.526 -1.688 1.00 77.12 87 CYS A C 1
ATOM 636 O O . CYS A 1 87 ? -4.694 -3.675 -2.558 1.00 77.12 87 CYS A O 1
ATOM 638 N N . LYS A 1 88 ? -5.512 -5.101 -1.024 1.00 82.25 88 LYS A N 1
ATOM 639 C CA . LYS A 1 88 ? -6.917 -4.691 -1.139 1.00 82.25 88 LYS A CA 1
ATOM 640 C C . LYS A 1 88 ? -7.325 -3.889 0.101 1.00 82.25 88 LYS A C 1
ATOM 642 O O . LYS A 1 88 ? -6.788 -4.163 1.177 1.00 82.25 88 LYS A O 1
ATOM 647 N N . PRO A 1 89 ? -8.283 -2.949 -0.014 1.00 84.81 89 PRO A N 1
ATOM 648 C CA . PRO A 1 89 ? -8.835 -2.264 1.147 1.00 84.81 89 PRO A CA 1
ATOM 649 C C . PRO A 1 89 ? -9.321 -3.266 2.198 1.00 84.81 89 PRO A C 1
ATOM 651 O O . PRO A 1 89 ? -10.007 -4.238 1.866 1.00 84.81 89 PRO A O 1
ATOM 654 N N . LEU A 1 90 ? -8.955 -3.035 3.460 1.00 87.94 90 LEU A N 1
ATOM 655 C CA . LEU A 1 90 ? -9.426 -3.866 4.564 1.00 87.94 90 LEU A CA 1
ATOM 656 C C . LEU A 1 90 ? -10.924 -3.651 4.800 1.00 87.94 90 LEU A C 1
ATOM 658 O O . LEU A 1 90 ? -11.472 -2.590 4.502 1.00 87.94 90 LEU A O 1
ATOM 662 N N . ALA A 1 91 ? -11.584 -4.680 5.333 1.00 91.19 91 ALA A N 1
ATOM 663 C CA . ALA A 1 91 ? -13.015 -4.643 5.602 1.00 91.19 91 ALA A CA 1
ATOM 664 C C . ALA A 1 91 ? -13.385 -3.479 6.536 1.00 91.19 91 ALA A C 1
ATOM 666 O O . ALA A 1 91 ? -12.642 -3.146 7.462 1.00 91.19 91 ALA A O 1
ATOM 667 N N . ALA A 1 92 ? -14.560 -2.895 6.300 1.00 90.75 92 ALA A N 1
ATOM 668 C CA . ALA A 1 92 ? -15.101 -1.851 7.156 1.00 90.75 92 ALA A CA 1
ATOM 669 C C . ALA A 1 92 ? -15.305 -2.359 8.593 1.00 90.75 92 ALA A C 1
ATOM 671 O O . ALA A 1 92 ? -15.619 -3.528 8.828 1.00 90.75 92 ALA A O 1
ATOM 672 N N . LEU A 1 93 ? -15.149 -1.449 9.550 1.00 92.69 93 LEU A N 1
ATOM 673 C CA . LEU A 1 93 ? -15.351 -1.720 10.966 1.00 92.69 93 LEU A CA 1
ATOM 674 C C . LEU A 1 93 ? -16.799 -1.448 11.367 1.00 92.69 93 LEU A C 1
ATOM 676 O O . LEU A 1 93 ? -17.390 -0.441 10.983 1.00 92.69 93 LEU A O 1
ATOM 680 N N . THR A 1 94 ? -17.359 -2.306 12.214 1.00 94.50 94 THR A N 1
ATOM 681 C CA . THR A 1 94 ? -18.576 -1.955 12.951 1.00 94.50 94 THR A CA 1
ATOM 682 C C . THR A 1 94 ? -18.238 -0.849 13.948 1.00 94.50 94 THR A C 1
ATOM 684 O O . THR A 1 94 ? -17.270 -0.982 14.695 1.00 94.50 94 THR A O 1
ATOM 687 N N . ASN A 1 95 ? -19.037 0.221 13.978 1.00 96.00 95 ASN A N 1
ATOM 688 C CA . ASN A 1 95 ? -18.795 1.407 14.812 1.00 96.00 95 ASN A CA 1
ATOM 689 C C . ASN A 1 95 ? -17.437 2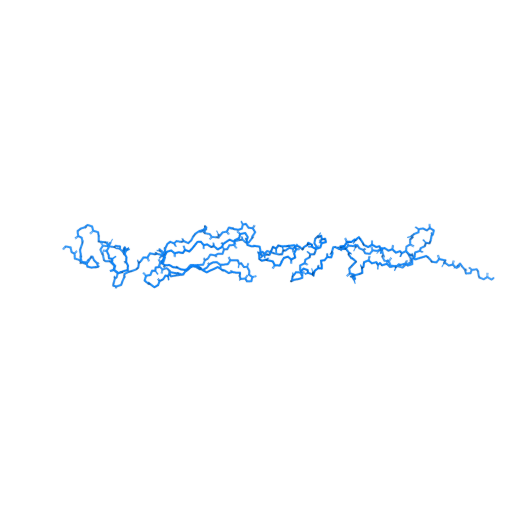.076 14.551 1.00 96.00 95 ASN A C 1
ATOM 691 O O . ASN A 1 95 ? -16.832 2.642 15.458 1.00 96.00 95 ASN A O 1
ATOM 695 N N . GLY A 1 96 ? -16.968 2.025 13.307 1.00 95.56 96 GLY A N 1
ATOM 696 C CA . GLY A 1 96 ? -15.766 2.714 12.867 1.00 95.56 96 GLY A CA 1
ATOM 697 C C . GLY A 1 96 ? -15.734 2.873 11.354 1.00 95.56 96 GLY A C 1
ATOM 698 O O . GLY A 1 96 ? -16.670 2.507 10.643 1.00 95.56 96 GLY A O 1
ATOM 699 N N . GLN A 1 97 ? -14.635 3.423 10.860 1.00 96.50 97 GLN A N 1
ATOM 700 C CA . GLN A 1 97 ? -14.374 3.621 9.441 1.00 96.50 97 GLN A CA 1
ATOM 701 C C . GLN A 1 97 ? -12.952 3.182 9.115 1.00 96.50 97 GLN A C 1
ATOM 703 O O . GLN A 1 97 ? -12.046 3.305 9.937 1.00 96.50 97 GLN A O 1
ATOM 708 N N . VAL A 1 98 ? -12.761 2.667 7.903 1.00 95.06 98 VAL A N 1
ATOM 709 C CA . VAL A 1 98 ? -11.446 2.305 7.372 1.00 95.06 98 VAL A CA 1
ATOM 710 C C . VAL A 1 98 ? -11.223 3.102 6.097 1.00 95.06 98 VAL A C 1
ATOM 712 O O . VAL A 1 98 ? -12.048 3.061 5.187 1.00 95.06 98 VAL A O 1
ATOM 715 N N . SER A 1 99 ? -10.107 3.819 6.038 1.00 92.69 99 SER A N 1
ATOM 716 C CA . SER A 1 99 ? -9.653 4.553 4.861 1.00 92.69 99 SER A CA 1
ATOM 717 C C . SER A 1 99 ? -8.299 4.009 4.431 1.00 92.69 99 SER A C 1
ATOM 719 O O . SER A 1 99 ? -7.373 3.960 5.237 1.00 92.69 99 SER A O 1
ATOM 721 N N . CYS A 1 100 ? -8.182 3.582 3.178 1.00 88.00 100 CYS A N 1
ATOM 722 C CA . CYS A 1 100 ? -6.946 3.050 2.618 1.00 88.00 100 CYS A CA 1
ATOM 723 C C . CYS A 1 100 ? -6.503 3.904 1.435 1.00 88.00 100 CYS A C 1
ATOM 725 O O . CYS A 1 100 ? -7.335 4.292 0.614 1.00 88.00 100 CYS A O 1
ATOM 727 N N . GLY A 1 101 ? -5.204 4.167 1.331 1.00 79.88 101 GLY A N 1
ATOM 728 C CA . GLY A 1 101 ? -4.651 4.958 0.242 1.00 79.88 101 GLY A CA 1
ATOM 729 C C . GLY A 1 101 ? -3.184 4.665 -0.028 1.00 79.88 101 GLY A C 1
ATOM 730 O O . GLY A 1 101 ? -2.430 4.241 0.854 1.00 79.88 101 GLY A O 1
ATOM 731 N N . ASP A 1 102 ? -2.797 4.929 -1.272 1.00 68.44 102 ASP A N 1
ATOM 732 C CA . ASP A 1 102 ? -1.407 4.925 -1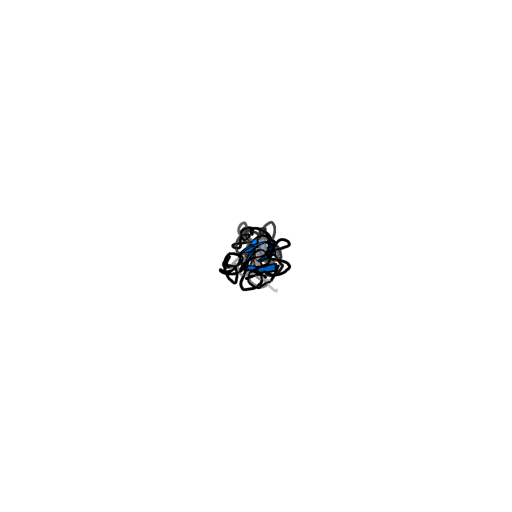.700 1.00 68.44 102 ASP A CA 1
ATOM 733 C C . ASP A 1 102 ? -0.698 6.140 -1.098 1.00 68.44 102 ASP A C 1
ATOM 735 O O . ASP A 1 102 ? -1.086 7.290 -1.319 1.00 68.44 102 ASP A O 1
ATOM 739 N N . THR A 1 103 ? 0.355 5.895 -0.327 1.00 62.69 103 THR A N 1
ATOM 740 C CA . THR A 1 103 ? 1.340 6.935 -0.015 1.00 62.69 103 THR A CA 1
ATOM 741 C C . THR A 1 103 ? 2.532 6.796 -0.958 1.00 62.69 103 THR A C 1
ATOM 743 O O . THR A 1 103 ? 2.638 5.826 -1.705 1.00 62.69 103 THR A O 1
ATOM 746 N N . TYR A 1 104 ? 3.474 7.740 -0.908 1.00 56.12 104 TYR A N 1
ATOM 747 C CA . TYR A 1 104 ? 4.678 7.713 -1.748 1.00 56.12 104 TYR A CA 1
ATOM 748 C C . TYR A 1 104 ? 5.565 6.461 -1.545 1.00 56.12 104 TYR A C 1
ATOM 750 O O . TYR A 1 104 ? 6.447 6.209 -2.359 1.00 56.12 104 TYR A O 1
ATOM 758 N N . ILE A 1 105 ? 5.364 5.685 -0.469 1.00 63.84 105 ILE A N 1
ATOM 759 C CA . ILE A 1 105 ? 6.297 4.620 -0.052 1.00 63.84 105 ILE A CA 1
ATOM 760 C C . ILE A 1 105 ? 5.596 3.291 0.290 1.00 63.84 105 ILE A C 1
ATOM 762 O O . ILE A 1 105 ? 6.221 2.237 0.221 1.00 63.84 105 ILE A O 1
ATOM 766 N N . PHE A 1 106 ? 4.311 3.308 0.656 1.00 70.12 106 PHE A N 1
ATOM 767 C CA . PHE A 1 106 ? 3.553 2.115 1.064 1.00 70.12 106 PHE A CA 1
ATOM 768 C C . PHE A 1 106 ? 2.042 2.305 0.858 1.00 70.12 106 PHE A C 1
ATOM 770 O O . PHE A 1 106 ? 1.540 3.434 0.835 1.00 70.12 106 PHE A O 1
ATOM 777 N N . TYR A 1 107 ? 1.307 1.193 0.770 1.00 79.69 107 TYR A N 1
ATOM 778 C CA . TYR A 1 107 ? -0.156 1.184 0.838 1.00 79.69 107 TYR A CA 1
ATOM 779 C C . TYR A 1 107 ? -0.588 1.160 2.307 1.00 79.69 107 TYR A C 1
ATOM 781 O O . TYR A 1 107 ? -0.369 0.158 2.994 1.00 79.69 107 TYR A O 1
ATOM 789 N N . ARG A 1 108 ? -1.177 2.255 2.803 1.00 87.75 108 ARG A N 1
ATOM 790 C CA . ARG A 1 108 ? -1.583 2.392 4.212 1.00 87.75 108 ARG A CA 1
ATOM 791 C C . ARG A 1 108 ? -3.092 2.390 4.349 1.00 87.75 108 ARG A C 1
ATOM 793 O O . ARG A 1 108 ? -3.783 3.176 3.706 1.00 87.75 108 ARG A O 1
ATOM 800 N N . CYS A 1 109 ? -3.586 1.564 5.260 1.00 90.88 109 CYS A N 1
ATOM 801 C CA . CYS A 1 109 ? -4.950 1.624 5.763 1.00 90.88 109 CYS A CA 1
ATOM 802 C C . CYS A 1 109 ? -4.958 2.226 7.167 1.00 90.88 109 CYS A C 1
ATOM 804 O O . CYS A 1 109 ? -4.202 1.800 8.037 1.00 90.88 109 CYS A O 1
ATOM 806 N N . THR A 1 110 ? -5.851 3.178 7.399 1.00 93.56 110 THR A N 1
ATOM 807 C CA . THR A 1 110 ? -6.116 3.791 8.699 1.00 93.56 110 THR A CA 1
ATOM 808 C C . THR A 1 110 ? -7.531 3.433 9.118 1.00 93.56 110 THR A C 1
ATOM 810 O O . THR A 1 110 ? -8.490 3.720 8.402 1.00 93.56 110 THR A O 1
ATOM 813 N N . ALA A 1 111 ? -7.657 2.811 10.280 1.00 96.50 111 ALA A N 1
ATOM 814 C CA . ALA A 1 111 ? -8.919 2.552 10.939 1.00 96.50 111 ALA A CA 1
ATOM 815 C C . ALA A 1 111 ? -9.165 3.585 12.035 1.00 96.50 111 ALA A C 1
ATOM 817 O O . ALA A 1 111 ? -8.260 3.857 12.818 1.00 96.50 111 ALA A O 1
ATOM 818 N N . HIS A 1 112 ? -10.384 4.108 12.110 1.00 97.69 112 HIS A N 1
ATOM 819 C CA . HIS A 1 112 ? -10.818 5.077 13.110 1.00 97.69 112 HIS A CA 1
ATOM 820 C C . HIS A 1 112 ? -12.135 4.610 13.741 1.00 97.69 112 HIS A C 1
ATOM 822 O O . HIS A 1 112 ? -13.104 4.358 13.022 1.00 97.69 112 HIS A O 1
ATOM 828 N N . CYS A 1 113 ? -12.198 4.498 15.067 1.00 98.00 113 CYS A N 1
ATOM 829 C CA . CYS A 1 113 ? -13.437 4.173 15.775 1.00 98.00 113 CYS A CA 1
ATOM 830 C C . CYS A 1 113 ? -14.359 5.393 15.877 1.00 98.00 113 CYS A C 1
ATOM 832 O O . CYS A 1 113 ? -13.913 6.534 15.966 1.00 98.00 113 CYS A O 1
ATOM 834 N N . ASN A 1 114 ? -15.670 5.177 15.826 1.00 97.19 114 ASN A N 1
ATOM 835 C CA . ASN A 1 114 ? -16.640 6.257 15.982 1.00 97.19 114 ASN A CA 1
ATOM 836 C C . ASN A 1 114 ? -16.611 6.804 17.416 1.00 97.19 114 ASN A C 1
ATOM 838 O O . ASN A 1 114 ? -16.153 6.138 18.340 1.00 97.19 114 ASN A O 1
ATOM 842 N N . SER A 1 115 ? -17.148 8.009 17.616 1.00 95.81 115 SER A N 1
ATOM 843 C CA . SER A 1 115 ? -17.251 8.604 18.953 1.00 95.81 115 SER A CA 1
ATOM 844 C C . SER A 1 115 ? -17.948 7.657 19.939 1.00 95.81 115 SER A C 1
ATOM 846 O O . SER A 1 115 ? -18.982 7.069 19.616 1.00 95.81 115 SER A O 1
ATOM 848 N N . GLY A 1 116 ? -17.361 7.501 21.129 1.00 95.12 116 GLY A N 1
ATOM 849 C CA . GLY A 1 116 ? -17.812 6.537 22.135 1.00 95.12 116 GLY A CA 1
ATOM 850 C C . GLY A 1 116 ? -17.295 5.109 21.923 1.00 95.12 116 GLY A C 1
ATOM 851 O O . GLY A 1 116 ? -17.711 4.203 22.636 1.00 95.12 116 GLY A O 1
ATOM 852 N N . TYR A 1 117 ? -16.396 4.886 20.964 1.00 97.31 117 TYR A N 1
ATOM 853 C CA . TYR A 1 117 ? -15.750 3.599 20.749 1.00 97.31 117 TYR A CA 1
ATOM 854 C C . TYR A 1 117 ? -14.232 3.746 20.667 1.00 97.31 117 TYR A C 1
ATOM 856 O O . TYR A 1 117 ? -13.721 4.749 20.174 1.00 97.31 117 TYR A O 1
ATOM 864 N N . GLU A 1 118 ? -13.522 2.708 21.091 1.00 96.62 118 GLU A N 1
ATOM 865 C CA . GLU A 1 118 ? -12.061 2.613 21.036 1.00 96.62 118 GLU A CA 1
ATOM 866 C C . GLU A 1 118 ? -11.629 1.189 20.673 1.00 96.62 118 GLU A C 1
ATOM 868 O O . GLU A 1 118 ? -12.439 0.261 20.679 1.00 96.62 118 GLU A O 1
ATOM 873 N N . PHE A 1 119 ? -10.367 0.999 20.314 1.00 96.25 119 PHE A N 1
ATOM 874 C CA . PHE A 1 119 ? -9.767 -0.325 20.204 1.00 96.25 119 PHE A CA 1
ATOM 875 C C . PHE A 1 119 ? -9.420 -0.870 21.597 1.00 96.25 119 PHE A C 1
ATOM 877 O O . PHE A 1 119 ? -9.382 -0.143 22.584 1.00 96.25 119 PHE A O 1
ATOM 884 N N . ASP A 1 120 ? -9.145 -2.167 21.689 1.00 91.94 120 ASP A N 1
ATOM 885 C CA . ASP A 1 120 ? -8.821 -2.857 22.946 1.00 91.94 120 ASP A CA 1
ATOM 886 C C . ASP A 1 120 ? -7.579 -2.312 23.672 1.00 91.94 120 ASP A C 1
ATOM 888 O O . ASP A 1 120 ? -7.437 -2.495 24.880 1.00 91.94 120 ASP A O 1
ATOM 892 N N . ASN A 1 121 ? -6.699 -1.619 22.953 1.00 91.69 121 ASN A N 1
ATOM 893 C CA . ASN A 1 121 ? -5.538 -0.919 23.496 1.00 91.69 121 ASN A CA 1
ATOM 894 C C . ASN A 1 121 ? -5.830 0.525 23.961 1.00 91.69 121 ASN A C 1
ATOM 896 O O . ASN A 1 121 ? -4.896 1.212 24.368 1.00 91.69 121 ASN A O 1
ATOM 900 N N . GLY A 1 122 ? -7.081 0.990 23.886 1.00 91.31 122 GLY A N 1
ATOM 901 C CA . GLY A 1 122 ? -7.494 2.354 24.237 1.00 91.31 122 GLY A CA 1
ATOM 902 C C . GLY A 1 122 ? -7.266 3.398 23.137 1.00 91.31 122 GLY A C 1
ATOM 903 O O . GLY A 1 122 ? -7.587 4.570 23.322 1.00 91.31 122 GLY A O 1
ATOM 904 N N . GLU A 1 123 ? -6.727 3.013 21.978 1.00 96.06 123 GLU A N 1
ATOM 905 C CA . GLU A 1 123 ? -6.566 3.933 20.851 1.00 96.06 123 GLU A CA 1
ATOM 906 C C . GLU A 1 123 ? -7.889 4.127 20.109 1.00 96.06 123 GLU A C 1
ATOM 908 O O . GLU A 1 123 ? -8.693 3.209 19.966 1.00 96.06 123 GLU A O 1
ATOM 913 N N . SER A 1 124 ? -8.103 5.313 19.543 1.00 95.69 124 SER A N 1
ATOM 914 C CA . SER A 1 124 ? -9.224 5.547 18.616 1.00 95.69 124 SER A CA 1
ATOM 915 C C . SER A 1 124 ? -8.831 5.336 17.153 1.00 95.69 124 SER A C 1
ATOM 917 O O . SER A 1 124 ? -9.702 5.280 16.286 1.00 95.69 124 SER A O 1
ATOM 919 N N . THR A 1 125 ? -7.529 5.240 16.855 1.00 96.62 125 THR A N 1
ATOM 920 C CA . THR A 1 125 ? -6.999 5.095 15.493 1.00 96.62 125 THR A CA 1
ATOM 921 C C . THR A 1 125 ? -5.878 4.060 15.437 1.00 96.62 125 THR A C 1
ATOM 923 O O . THR A 1 125 ? -4.951 4.109 16.236 1.00 96.62 125 THR A O 1
ATOM 926 N N . ILE A 1 126 ? -5.917 3.157 14.454 1.00 95.00 126 ILE A N 1
ATOM 927 C CA . ILE A 1 126 ? -4.825 2.213 14.162 1.00 95.00 126 ILE A CA 1
ATOM 928 C C . ILE A 1 126 ? -4.467 2.313 12.682 1.00 95.00 126 ILE A C 1
ATOM 930 O O . ILE A 1 126 ? -5.343 2.356 11.819 1.00 95.00 126 ILE A O 1
ATOM 934 N N . GLN A 1 127 ? -3.171 2.309 12.376 1.00 93.81 127 GLN A N 1
ATOM 935 C CA . GLN A 1 127 ? -2.660 2.260 11.007 1.00 93.81 127 GLN A CA 1
ATOM 936 C C . GLN A 1 127 ? -2.037 0.896 10.711 1.00 93.81 127 GLN A C 1
ATOM 938 O O . GLN A 1 127 ? -1.405 0.289 11.575 1.00 93.81 127 GLN A O 1
ATOM 943 N N . LYS A 1 128 ? -2.216 0.420 9.479 1.00 91.44 128 LYS A N 1
ATOM 944 C CA . LYS A 1 128 ? -1.580 -0.788 8.956 1.00 91.44 128 LYS A CA 1
ATOM 945 C C . LYS A 1 128 ? -1.007 -0.529 7.576 1.00 91.44 128 LYS A C 1
ATOM 947 O O . LYS A 1 128 ? -1.705 -0.023 6.698 1.00 91.44 128 LYS A O 1
ATOM 952 N N . ASP A 1 129 ? 0.234 -0.953 7.400 1.00 89.25 129 ASP A N 1
ATOM 953 C CA . ASP A 1 129 ? 0.916 -0.932 6.115 1.00 89.25 129 ASP A CA 1
ATOM 954 C C . ASP A 1 129 ? 0.796 -2.304 5.448 1.00 89.25 129 ASP A C 1
ATOM 956 O O . ASP A 1 129 ? 0.808 -3.344 6.115 1.00 89.25 129 ASP A O 1
ATOM 960 N N . CYS A 1 130 ? 0.646 -2.299 4.129 1.00 85.69 130 CYS A N 1
ATOM 961 C CA . CYS A 1 130 ? 0.656 -3.496 3.307 1.00 85.69 130 CYS A CA 1
ATOM 962 C C . CYS A 1 130 ? 1.929 -3.547 2.467 1.00 85.69 130 CYS A C 1
ATOM 964 O O . CYS A 1 130 ? 2.314 -2.554 1.846 1.00 85.69 130 CYS A O 1
ATOM 966 N N . ASP A 1 131 ? 2.567 -4.714 2.455 1.00 79.19 131 ASP A N 1
ATOM 967 C CA . ASP A 1 131 ? 3.692 -5.007 1.580 1.00 79.19 131 ASP A CA 1
ATOM 968 C C . ASP A 1 131 ? 3.192 -5.105 0.125 1.00 79.19 131 ASP A C 1
ATOM 970 O O . ASP A 1 131 ? 2.410 -6.005 -0.200 1.00 79.19 131 ASP A O 1
ATOM 974 N N . PRO A 1 132 ? 3.638 -4.206 -0.771 1.00 72.50 132 PRO A N 1
ATOM 975 C CA . PRO A 1 132 ? 3.169 -4.171 -2.151 1.00 72.50 132 PRO A CA 1
ATOM 976 C C . PRO A 1 132 ? 3.636 -5.371 -2.989 1.00 72.50 132 PRO A C 1
ATOM 978 O O . PRO A 1 132 ? 3.018 -5.656 -4.013 1.00 72.50 132 PRO A O 1
ATOM 981 N N . MET A 1 133 ? 4.697 -6.083 -2.587 1.00 68.06 133 MET A N 1
ATOM 982 C CA . MET A 1 133 ? 5.174 -7.275 -3.302 1.00 68.06 133 MET A CA 1
ATOM 983 C C . MET A 1 133 ? 4.336 -8.509 -2.978 1.00 68.06 133 MET A C 1
ATOM 985 O O . MET A 1 133 ? 4.042 -9.308 -3.865 1.00 68.06 133 MET A O 1
ATOM 989 N N . THR A 1 134 ? 3.962 -8.681 -1.709 1.00 75.81 134 THR A N 1
ATOM 990 C CA . THR A 1 134 ? 3.259 -9.885 -1.234 1.00 75.81 134 THR A CA 1
ATOM 991 C C . THR A 1 134 ? 1.750 -9.685 -1.081 1.00 75.81 134 THR A C 1
ATOM 993 O O . THR A 1 134 ? 1.006 -10.664 -1.021 1.00 75.81 134 THR A O 1
ATOM 996 N N . GLY A 1 135 ? 1.277 -8.437 -1.009 1.00 77.50 135 GLY A N 1
ATOM 997 C CA . GLY A 1 135 ? -0.112 -8.102 -0.688 1.00 77.50 135 GLY A CA 1
ATOM 998 C C . GLY A 1 135 ? -0.486 -8.361 0.772 1.00 77.50 135 GLY A C 1
ATOM 999 O O . GLY A 1 135 ? -1.673 -8.407 1.102 1.00 77.50 135 GLY A O 1
ATOM 1000 N N . GLN A 1 136 ? 0.502 -8.576 1.647 1.00 84.44 136 GLN A N 1
ATOM 1001 C CA . GLN A 1 136 ? 0.280 -8.906 3.051 1.00 84.44 136 GLN A CA 1
ATOM 1002 C C . GLN A 1 136 ? 0.356 -7.662 3.936 1.00 84.44 136 GLN A C 1
ATOM 1004 O O . GLN A 1 136 ? 1.293 -6.872 3.857 1.00 84.44 136 GLN A O 1
ATOM 1009 N N . PHE A 1 137 ? -0.623 -7.514 4.828 1.00 88.44 137 PHE A N 1
ATOM 1010 C CA . PHE A 1 137 ? -0.597 -6.480 5.859 1.00 88.44 137 PHE A CA 1
ATOM 1011 C C . PHE A 1 137 ? 0.300 -6.885 7.025 1.00 88.44 137 PHE A C 1
ATOM 1013 O O . PHE A 1 137 ? 0.186 -7.998 7.557 1.00 88.44 137 PHE A O 1
ATOM 1020 N N . PHE A 1 138 ? 1.128 -5.948 7.487 1.00 87.25 138 PHE A N 1
ATOM 1021 C CA . PHE A 1 138 ? 1.842 -6.109 8.747 1.00 87.25 138 PHE A CA 1
ATOM 1022 C C . PHE A 1 138 ? 0.825 -6.234 9.894 1.00 87.25 138 PHE A C 1
ATOM 1024 O O . PHE A 1 138 ? -0.194 -5.540 9.934 1.00 87.25 138 PHE A O 1
ATOM 1031 N N . TYR A 1 139 ? 1.085 -7.154 10.827 1.00 87.44 139 TYR A N 1
ATOM 1032 C CA . TYR A 1 139 ? 0.205 -7.437 11.973 1.00 87.44 139 TYR A CA 1
ATOM 1033 C C . TYR A 1 139 ? -1.195 -7.971 11.595 1.00 87.44 139 TYR A C 1
ATOM 1035 O O . TYR A 1 139 ? -2.171 -7.785 12.329 1.00 87.44 139 TYR A O 1
ATOM 1043 N N . GLY A 1 140 ? -1.307 -8.658 10.452 1.00 86.44 140 GLY A N 1
ATOM 1044 C CA . GLY A 1 140 ? -2.468 -9.472 10.077 1.00 86.44 140 GLY A CA 1
ATOM 1045 C C . GLY A 1 140 ? -3.545 -8.750 9.250 1.00 86.44 140 GLY A C 1
ATOM 1046 O O . GLY A 1 140 ? -3.571 -7.518 9.184 1.00 86.44 140 GLY A O 1
ATOM 1047 N N . PRO A 1 141 ? -4.477 -9.509 8.640 1.00 86.62 141 PRO A N 1
ATOM 1048 C CA . PRO A 1 141 ? -5.342 -9.037 7.552 1.00 86.62 141 PRO A CA 1
ATOM 1049 C C . PRO A 1 141 ? -6.622 -8.303 7.994 1.00 86.62 141 PRO A C 1
ATOM 1051 O O . PRO A 1 141 ? -7.496 -8.063 7.170 1.00 86.62 141 PRO A O 1
ATOM 1054 N N . ALA A 1 142 ? -6.788 -7.979 9.278 1.00 91.56 142 ALA A N 1
ATOM 1055 C CA . ALA A 1 142 ? -7.969 -7.273 9.783 1.00 91.56 142 ALA A CA 1
ATOM 1056 C C . ALA A 1 142 ? -7.614 -6.363 10.962 1.00 91.56 142 ALA A C 1
ATOM 1058 O O . ALA A 1 142 ? -6.668 -6.644 11.702 1.00 91.56 142 ALA A O 1
ATOM 1059 N N . PHE A 1 143 ? -8.362 -5.277 11.144 1.00 93.94 143 PHE A N 1
ATOM 1060 C CA . PHE A 1 143 ? -8.269 -4.453 12.349 1.00 93.94 143 PHE A CA 1
ATOM 1061 C C . PHE A 1 143 ? -8.993 -5.123 13.531 1.00 93.94 143 PHE A C 1
ATOM 1063 O O . PHE A 1 143 ? -9.969 -5.849 13.306 1.00 93.94 143 PHE A O 1
ATOM 1070 N N . PRO A 1 144 ? -8.550 -4.883 14.782 1.00 94.56 144 PRO A N 1
ATOM 1071 C CA . PRO A 1 144 ? -9.342 -5.198 15.967 1.00 94.56 144 PRO A CA 1
ATOM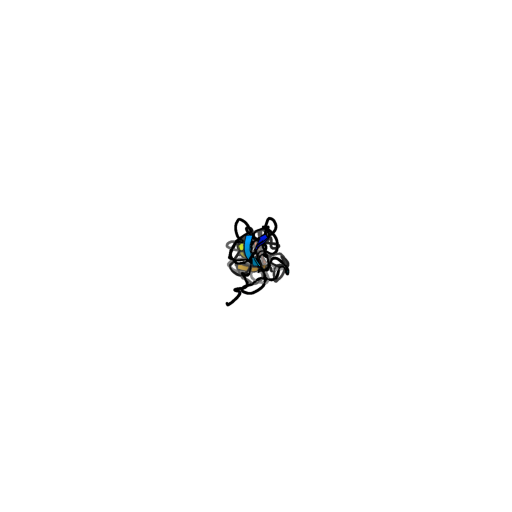 1072 C C . PRO A 1 144 ? -10.707 -4.501 15.912 1.00 94.56 144 PRO A C 1
ATOM 1074 O O . PRO A 1 144 ? -10.906 -3.538 15.174 1.00 94.56 144 PRO A O 1
ATOM 1077 N N . LYS A 1 145 ? -11.672 -4.991 16.690 1.00 94.69 145 LYS A N 1
ATOM 1078 C CA . LYS A 1 145 ? -13.010 -4.389 16.734 1.00 94.69 145 LYS A CA 1
ATOM 1079 C C . LYS A 1 145 ? -12.997 -3.114 17.577 1.00 94.69 145 LYS A C 1
ATOM 1081 O O . LYS A 1 145 ? -12.316 -3.065 18.594 1.00 94.69 145 LYS A O 1
ATOM 1086 N N . CYS A 1 146 ? -13.827 -2.149 17.195 1.00 96.81 146 CYS A N 1
ATOM 1087 C CA . CYS A 1 146 ? -14.161 -1.007 18.036 1.00 96.81 146 CYS A CA 1
ATOM 1088 C C . CYS A 1 146 ? -15.112 -1.456 19.160 1.00 96.81 146 CYS A C 1
ATOM 1090 O O . CYS A 1 146 ? -16.223 -1.927 18.887 1.00 96.81 146 CYS A O 1
ATOM 1092 N N . ILE A 1 147 ? -14.672 -1.340 20.410 1.00 95.75 147 ILE A N 1
ATOM 1093 C CA . ILE A 1 147 ? -15.438 -1.653 21.619 1.00 95.75 147 ILE A CA 1
ATOM 1094 C C . ILE A 1 147 ? -16.079 -0.379 22.187 1.00 95.75 147 ILE A C 1
ATOM 1096 O O . ILE A 1 147 ? -15.505 0.698 22.045 1.00 95.75 147 ILE A O 1
ATOM 1100 N N . PRO A 1 148 ? -17.287 -0.458 22.772 1.00 96.75 148 PRO A N 1
ATOM 1101 C CA . PRO A 1 148 ? -17.954 0.712 23.331 1.00 96.75 148 PRO A CA 1
ATOM 1102 C C . PRO A 1 148 ? -17.260 1.183 24.610 1.00 96.75 148 PRO A C 1
ATOM 1104 O O . PRO A 1 148 ? -16.817 0.367 25.418 1.00 96.75 148 PRO A O 1
ATOM 1107 N N . THR A 1 149 ? -17.254 2.492 24.829 1.00 95.75 149 THR A N 1
ATOM 1108 C CA . THR A 1 149 ? -16.763 3.119 26.057 1.00 95.75 149 THR A CA 1
ATOM 1109 C C . THR A 1 149 ? -17.917 3.592 26.941 1.00 95.75 149 THR A C 1
ATOM 1111 O O . THR A 1 149 ? -19.057 3.773 26.493 1.00 95.75 149 THR A O 1
ATOM 1114 N N . CYS A 1 150 ? -17.629 3.772 28.231 1.00 95.50 150 CYS A N 1
ATOM 1115 C CA . CYS A 1 150 ? -18.553 4.363 29.194 1.00 95.50 150 CYS A CA 1
ATOM 1116 C C . CYS A 1 150 ? -17.865 5.511 29.915 1.00 95.50 150 CYS A C 1
ATOM 1118 O O . CYS A 1 150 ? -16.726 5.381 30.368 1.00 95.50 150 CYS A O 1
ATOM 1120 N N . SER A 1 151 ? -18.585 6.616 30.060 1.00 93.19 151 SER A N 1
ATOM 1121 C CA . SER A 1 151 ? -18.180 7.743 30.883 1.00 93.19 151 SER A CA 1
ATOM 1122 C C . SER A 1 151 ? -19.349 8.145 31.786 1.00 93.19 151 SER A C 1
ATOM 1124 O O . SER A 1 151 ? -20.350 8.651 31.274 1.00 93.19 151 SER A O 1
ATOM 1126 N N . PRO A 1 152 ? -19.266 7.927 33.114 1.00 93.44 152 PRO A N 1
ATOM 1127 C CA . PRO A 1 152 ? -18.182 7.274 33.861 1.00 93.44 152 PRO A CA 1
ATOM 1128 C C . PRO A 1 152 ? -17.928 5.804 33.487 1.00 93.44 152 PRO A C 1
ATOM 1130 O O . PRO A 1 152 ? -18.828 5.094 33.033 1.00 93.44 152 PRO A O 1
ATOM 1133 N N . ALA A 1 153 ? -16.695 5.344 33.715 1.00 93.69 153 ALA A N 1
ATOM 1134 C CA . ALA A 1 153 ? -16.323 3.946 33.516 1.00 93.69 153 ALA A CA 1
ATOM 1135 C C . ALA A 1 153 ? -17.106 3.018 34.461 1.00 93.69 153 ALA A C 1
ATOM 1137 O O . ALA A 1 153 ? -17.429 3.390 35.592 1.00 93.69 153 ALA A O 1
ATOM 1138 N N . CYS A 1 154 ? -17.378 1.793 34.005 1.00 96.06 154 CYS A N 1
ATOM 1139 C CA . CYS A 1 154 ? -17.989 0.766 34.843 1.00 96.06 154 CYS A CA 1
ATOM 1140 C C . CYS A 1 154 ? -17.053 0.392 35.999 1.00 96.06 154 CYS A C 1
ATOM 1142 O O . CYS A 1 154 ? -15.870 0.117 35.793 1.00 96.06 154 CYS A O 1
ATOM 1144 N N . GLN A 1 155 ? -17.588 0.358 37.213 1.00 96.81 155 GLN A N 1
ATOM 1145 C CA . GLN A 1 155 ? -16.865 0.013 38.429 1.00 96.81 155 GLN A CA 1
ATOM 1146 C C . GLN A 1 155 ? -16.923 -1.495 38.694 1.00 96.81 155 GLN A C 1
ATOM 1148 O O . GLN A 1 155 ? -17.639 -2.242 38.026 1.00 96.81 155 GLN A O 1
ATOM 1153 N N . ASN A 1 156 ? -16.135 -1.949 39.672 1.00 96.06 156 ASN A N 1
ATOM 1154 C CA . ASN A 1 156 ? -16.221 -3.293 40.252 1.00 96.06 156 ASN A CA 1
ATOM 1155 C C . ASN A 1 156 ? -16.195 -4.449 39.229 1.00 96.06 156 ASN A C 1
ATOM 1157 O O . ASN A 1 156 ? -16.877 -5.462 39.376 1.00 96.06 156 ASN A O 1
ATOM 1161 N N . GLY A 1 157 ? -15.390 -4.296 38.172 1.00 93.62 157 GLY A N 1
ATOM 1162 C CA . GLY A 1 157 ? -15.227 -5.307 37.122 1.00 93.62 157 GLY A CA 1
ATOM 1163 C C . GLY A 1 157 ? -16.347 -5.337 36.077 1.00 93.62 157 GLY A C 1
ATOM 1164 O O . GLY A 1 157 ? -16.399 -6.274 35.276 1.00 93.62 157 GLY A O 1
ATOM 1165 N N . GLY A 1 158 ? -17.232 -4.336 36.063 1.00 95.25 158 GLY A N 1
ATOM 1166 C CA . GLY A 1 158 ? -18.228 -4.167 35.012 1.00 95.25 158 GLY A CA 1
ATOM 1167 C C . GLY A 1 158 ? -17.598 -3.887 33.644 1.00 95.25 158 GLY A C 1
ATOM 1168 O O . GLY A 1 158 ? -16.496 -3.349 33.542 1.00 95.25 158 GLY A O 1
ATOM 1169 N N . LYS A 1 159 ? -18.305 -4.252 32.571 1.00 94.81 159 LYS A N 1
ATOM 1170 C CA . LYS A 1 159 ? -17.862 -4.037 31.183 1.00 94.81 159 LYS A CA 1
ATOM 1171 C C . LYS A 1 159 ? -18.868 -3.204 30.408 1.00 94.81 159 LYS A C 1
ATOM 1173 O O . LYS A 1 159 ? -20.067 -3.456 30.501 1.00 94.81 159 LYS A O 1
ATOM 1178 N N . CYS A 1 160 ? -18.379 -2.284 29.585 1.00 95.88 160 CYS A N 1
ATOM 1179 C CA . CYS A 1 160 ? -19.213 -1.579 28.620 1.00 95.88 160 CYS A CA 1
ATOM 1180 C C . CYS A 1 160 ? -19.668 -2.553 27.536 1.00 95.88 160 CYS A C 1
ATOM 1182 O O . CYS A 1 160 ? -18.853 -3.096 26.790 1.00 95.88 160 CYS A O 1
ATOM 1184 N N . VAL A 1 161 ? -20.971 -2.808 27.477 1.00 95.12 161 VAL A N 1
ATOM 1185 C CA . VAL A 1 161 ? -21.584 -3.683 26.461 1.00 95.12 161 VAL A CA 1
ATOM 1186 C C . VAL A 1 161 ? -22.307 -2.883 25.380 1.00 95.12 161 VAL A C 1
ATOM 1188 O O . VAL A 1 161 ? -22.495 -3.371 24.269 1.00 95.12 161 VAL A O 1
ATOM 1191 N N . ALA A 1 162 ? -22.645 -1.632 25.685 1.00 94.31 162 ALA A N 1
ATOM 1192 C CA . ALA A 1 162 ? -23.053 -0.595 24.747 1.00 94.31 162 ALA A CA 1
ATOM 1193 C C . ALA A 1 162 ? -22.586 0.769 25.284 1.00 94.31 162 ALA A C 1
ATOM 1195 O O . ALA A 1 162 ? -22.063 0.847 26.397 1.00 94.31 162 ALA A O 1
ATOM 1196 N N . LEU A 1 163 ? -22.758 1.836 24.498 1.00 94.56 163 LEU A N 1
ATOM 1197 C CA . LEU A 1 163 ? -22.374 3.193 24.900 1.00 94.56 163 LEU A CA 1
ATOM 1198 C C . LEU A 1 163 ? -22.989 3.556 26.254 1.00 94.56 163 LEU A C 1
ATOM 1200 O O . LEU A 1 163 ? -24.211 3.601 26.376 1.00 94.56 163 LEU A O 1
ATOM 1204 N N . ASN A 1 164 ? -22.140 3.819 27.249 1.00 94.38 164 ASN A N 1
ATOM 1205 C CA . ASN A 1 164 ? -22.543 4.136 28.626 1.00 94.38 164 ASN A CA 1
ATOM 1206 C C . ASN A 1 164 ? -23.448 3.087 29.307 1.00 94.38 164 ASN A C 1
ATOM 1208 O O . ASN A 1 164 ? -24.116 3.405 30.288 1.00 94.38 164 ASN A O 1
ATOM 1212 N N . VAL A 1 165 ? -23.473 1.843 28.816 1.00 96.50 165 VAL A N 1
ATOM 1213 C CA . VAL A 1 165 ? -24.239 0.741 29.414 1.00 96.50 165 VAL A CA 1
ATOM 1214 C C . VAL A 1 165 ? -23.281 -0.309 29.951 1.00 96.50 165 VAL A C 1
ATOM 1216 O O . VAL A 1 165 ? -22.584 -0.991 29.190 1.00 96.50 165 VAL A O 1
ATOM 1219 N N . CYS A 1 166 ? -23.293 -0.463 31.271 1.00 97.31 166 CYS A N 1
ATOM 1220 C CA . CYS A 1 166 ? -22.474 -1.430 31.981 1.00 97.31 166 CYS A CA 1
ATOM 1221 C C . CYS A 1 166 ? -23.195 -2.769 32.158 1.00 97.31 166 CYS A C 1
ATOM 1223 O O . CYS A 1 166 ? -24.334 -2.836 32.612 1.00 97.31 166 CYS A O 1
ATOM 1225 N N . SER A 1 167 ? -22.491 -3.856 31.857 1.00 97.38 167 SER A N 1
ATOM 1226 C CA . SER A 1 167 ? -22.814 -5.189 32.354 1.00 97.38 167 SER A CA 1
ATOM 1227 C C . SER A 1 167 ? -22.031 -5.425 33.639 1.00 97.38 167 SER A C 1
ATOM 1229 O O . SER A 1 167 ? -20.800 -5.475 33.602 1.00 97.38 167 SER A O 1
ATOM 1231 N N . CYS A 1 168 ? -22.736 -5.582 34.756 1.00 97.38 168 CYS A N 1
ATOM 1232 C CA . CYS A 1 168 ? -22.124 -5.746 36.071 1.00 97.38 168 CYS A CA 1
ATOM 1233 C C . CYS A 1 168 ? -21.713 -7.189 36.358 1.00 97.38 168 CYS A C 1
ATOM 1235 O O . CYS A 1 168 ? -22.336 -8.143 35.887 1.00 97.38 168 CYS A O 1
ATOM 1237 N N . ALA A 1 169 ? -20.644 -7.338 37.140 1.00 95.94 169 ALA A N 1
ATOM 1238 C CA . ALA A 1 169 ? -20.266 -8.623 37.706 1.00 95.94 169 ALA A CA 1
ATOM 1239 C C . ALA A 1 169 ? -21.320 -9.087 38.737 1.00 95.94 169 ALA A C 1
ATOM 1241 O O . ALA A 1 169 ? -22.035 -8.252 39.297 1.00 95.94 169 ALA A O 1
ATOM 1242 N N . PRO A 1 170 ? -21.428 -10.400 39.017 1.00 96.12 170 PRO A N 1
ATOM 1243 C CA . PRO A 1 170 ? -22.362 -10.910 40.018 1.00 96.12 170 PRO A CA 1
ATOM 1244 C C . PRO A 1 170 ? -22.189 -10.220 41.377 1.00 96.12 170 PRO A C 1
ATOM 1246 O O . PRO A 1 170 ? -21.064 -10.045 41.841 1.00 96.12 170 PRO A O 1
ATOM 1249 N N . GLY A 1 171 ? -23.305 -9.848 42.005 1.00 95.25 171 GLY A N 1
ATOM 1250 C CA . GLY A 1 171 ? -23.318 -9.121 43.279 1.00 95.25 171 GLY A CA 1
ATOM 1251 C C . GLY A 1 171 ? -23.238 -7.599 43.145 1.00 95.25 171 GLY A C 1
ATOM 1252 O O . GLY A 1 171 ? -23.457 -6.922 44.134 1.00 95.25 171 GLY A O 1
ATOM 1253 N N . TRP A 1 172 ? -22.998 -7.056 41.946 1.00 96.94 172 TRP A N 1
ATOM 1254 C CA . TRP A 1 172 ? -22.987 -5.611 41.703 1.00 96.94 172 TRP A CA 1
ATOM 1255 C C . TRP A 1 172 ? -24.182 -5.160 40.859 1.00 96.94 172 TRP A C 1
ATOM 1257 O O . TRP A 1 172 ? -24.678 -5.885 39.995 1.00 96.94 172 TRP A O 1
ATOM 1267 N N . SER A 1 173 ? -24.635 -3.936 41.099 1.00 94.31 173 SER A N 1
ATOM 1268 C CA . SER A 1 173 ? -25.773 -3.284 40.452 1.00 94.31 173 SER A CA 1
ATOM 1269 C C . SER A 1 173 ? -25.571 -1.765 40.372 1.00 94.31 173 SER A C 1
ATOM 1271 O O . SER A 1 173 ? -24.568 -1.230 40.850 1.00 94.31 173 SER A O 1
ATOM 1273 N N . GLY A 1 174 ? -26.514 -1.067 39.739 1.00 94.19 174 GLY A N 1
ATOM 1274 C CA . GLY A 1 174 ? -26.393 0.356 39.414 1.00 94.19 174 GLY A CA 1
ATOM 1275 C C . GLY A 1 174 ? -25.966 0.588 37.965 1.00 94.19 174 GLY A C 1
ATOM 1276 O O . GLY A 1 174 ? -25.582 -0.344 37.255 1.00 94.19 174 GLY A O 1
ATOM 1277 N N . ASN A 1 175 ? -26.057 1.838 37.511 1.00 93.88 175 ASN A N 1
ATOM 1278 C CA . ASN A 1 175 ? -25.798 2.193 36.109 1.00 93.88 175 ASN A CA 1
ATOM 1279 C C . ASN A 1 175 ? -24.317 2.044 35.737 1.00 93.88 175 ASN A C 1
ATOM 1281 O O . ASN A 1 175 ? -23.989 1.790 34.577 1.00 93.88 175 ASN A O 1
ATOM 1285 N N . HIS A 1 176 ? -23.435 2.165 36.727 1.00 95.19 176 HIS A N 1
ATOM 1286 C CA . HIS A 1 176 ? -21.990 2.025 36.606 1.00 95.19 176 HIS A CA 1
ATOM 1287 C C . HIS A 1 176 ? -21.452 0.902 37.498 1.00 95.19 176 HIS A C 1
ATOM 1289 O O . HIS A 1 176 ? -20.254 0.869 37.767 1.00 95.19 176 HIS A O 1
ATOM 1295 N N . CYS A 1 177 ? -22.299 -0.040 37.928 1.00 97.06 177 CYS A N 1
ATOM 1296 C CA . CYS A 1 177 ? -21.929 -1.150 38.812 1.00 97.06 177 CYS A CA 1
ATOM 1297 C C . CYS A 1 177 ? -21.329 -0.701 40.154 1.00 97.06 177 CYS A C 1
ATOM 1299 O O . CYS A 1 177 ? -20.424 -1.340 40.689 1.00 97.06 177 CYS A O 1
ATOM 1301 N N . GLU A 1 178 ? -21.807 0.422 40.678 1.00 95.94 178 GLU A N 1
ATOM 1302 C CA . GLU A 1 178 ? -21.307 1.091 41.877 1.00 95.94 178 GLU A CA 1
ATOM 1303 C C . GLU A 1 178 ? -21.890 0.549 43.194 1.00 95.94 178 GLU A C 1
ATOM 1305 O O . GLU A 1 178 ? -21.355 0.844 44.260 1.00 95.94 178 GLU A O 1
ATOM 1310 N N . SER A 1 179 ? -22.975 -0.231 43.141 1.00 94.19 179 SER A N 1
ATOM 1311 C CA . SER A 1 179 ? -23.720 -0.708 44.322 1.00 94.19 179 SER A CA 1
ATOM 1312 C C . SER A 1 179 ? -23.644 -2.230 44.473 1.00 94.19 179 SER A C 1
ATOM 1314 O O . SER A 1 179 ? -23.703 -2.931 43.468 1.00 94.19 179 SER A O 1
ATOM 1316 N N . HIS A 1 180 ? -23.570 -2.744 45.705 1.00 86.62 180 HIS A N 1
ATOM 1317 C CA . HIS A 1 180 ? -23.534 -4.177 46.048 1.00 86.62 180 HIS A CA 1
ATOM 1318 C C . HIS A 1 180 ? -24.639 -4.527 47.051 1.00 86.62 180 HIS A C 1
ATOM 1320 O O . HIS A 1 180 ? -24.955 -3.655 47.889 1.00 86.62 180 HIS A O 1
#